Protein AF-A0A3S4MLN3-F1 (afdb_monomer_lite)

Organism: NCBI:txid2501515

pLDDT: mean 76.84, std 15.91, range [38.03, 91.56]

Sequence (108 aa):
MTDLREMSWPDRLRYAVAQGWGVSELAGQLGRSVSVVSLAQGRHGIRLPDKRRSTDEGIVQKGQTGNPLSCLSDAERADYDVLKTRGKMTRAEALTAIGRSDLLEGDR

Foldseek 3Di:
DDQLQPDDLVVLLVVCQVVLHALVRSCVSNVHDSVVNVVSCVVVVRHRPHPPPPCPPDPPPPDDDLPLCVPDDPVLVVQLCCCVPVVVDDNCVSCVVSVNNVSVPPDD

Radius of gyration: 24.31 Å; chains: 1; bounding box: 42×28×65 Å

Secondary structure (DSSP, 8-state):
---TTTS-HHHHHHHHHHTT--HHHHHHHHT--HHHHHHHHHHHT-PPP--S----S-------SS-GGGGS-HHHHHHHHHHHHTS---HHHHHHHTT-GGGGTT--

Structure (mmCIF, N/CA/C/O backbone):
data_AF-A0A3S4MLN3-F1
#
_entry.id   AF-A0A3S4MLN3-F1
#
loop_
_atom_site.group_PDB
_atom_site.id
_atom_site.type_symbol
_atom_site.label_atom_id
_atom_site.label_alt_id
_atom_site.label_comp_id
_atom_site.label_asym_id
_atom_site.label_entity_id
_atom_site.label_seq_id
_atom_site.pdbx_PDB_ins_code
_atom_site.Cartn_x
_atom_site.Cartn_y
_atom_site.Cartn_z
_atom_site.occupancy
_atom_site.B_iso_or_equiv
_atom_site.auth_seq_id
_atom_site.auth_comp_id
_atom_site.auth_asym_id
_atom_site.auth_atom_id
_atom_site.pdbx_PDB_model_num
ATOM 1 N N . MET A 1 1 ? 25.683 5.547 -21.584 1.00 56.50 1 MET A N 1
ATOM 2 C CA . MET A 1 1 ? 24.684 5.823 -20.531 1.00 56.50 1 MET A CA 1
ATOM 3 C C . MET A 1 1 ? 23.332 5.786 -21.219 1.00 56.50 1 MET A C 1
ATOM 5 O O . MET A 1 1 ? 23.118 6.586 -22.118 1.00 56.50 1 MET A O 1
ATOM 9 N N . THR A 1 2 ? 22.509 4.777 -20.951 1.00 71.56 2 THR A N 1
ATOM 10 C CA . THR A 1 2 ? 21.249 4.573 -21.678 1.00 71.56 2 THR A CA 1
ATOM 11 C C . THR A 1 2 ? 20.219 5.590 -21.204 1.00 71.56 2 THR A C 1
ATOM 13 O O . THR A 1 2 ? 19.822 5.546 -20.040 1.00 71.56 2 THR A O 1
ATOM 16 N N . ASP A 1 3 ? 19.803 6.511 -22.074 1.00 83.44 3 ASP A N 1
ATOM 17 C CA . ASP A 1 3 ? 18.765 7.477 -21.723 1.00 83.44 3 ASP A CA 1
ATOM 18 C C . ASP A 1 3 ? 17.385 6.806 -21.776 1.00 83.44 3 ASP A C 1
ATOM 20 O O . ASP A 1 3 ? 16.861 6.449 -22.831 1.00 83.44 3 ASP A O 1
ATOM 24 N N . LEU A 1 4 ? 16.795 6.590 -20.601 1.00 79.62 4 LEU A N 1
ATOM 25 C CA . LEU A 1 4 ? 15.498 5.926 -20.465 1.00 79.62 4 LEU A CA 1
ATOM 26 C C . LEU A 1 4 ? 14.338 6.783 -20.984 1.00 79.62 4 LEU A C 1
ATOM 28 O O . LEU A 1 4 ? 13.240 6.262 -21.170 1.00 79.62 4 LEU A O 1
ATOM 32 N N . ARG A 1 5 ? 14.535 8.090 -21.186 1.00 80.69 5 ARG A N 1
ATOM 33 C CA . ARG A 1 5 ? 13.485 9.020 -21.623 1.00 80.69 5 ARG A CA 1
ATOM 34 C C . ARG A 1 5 ? 13.289 8.980 -23.134 1.00 80.69 5 ARG A C 1
ATOM 36 O O . ARG A 1 5 ? 12.171 9.235 -23.576 1.00 80.69 5 ARG A O 1
ATOM 43 N N . GLU A 1 6 ? 14.311 8.577 -23.877 1.00 85.44 6 GLU A N 1
ATOM 44 C CA . GLU A 1 6 ? 14.254 8.316 -25.322 1.00 85.44 6 GLU A CA 1
ATOM 45 C C . GLU A 1 6 ? 13.585 6.964 -25.648 1.00 85.44 6 GLU A C 1
ATOM 47 O O . GLU A 1 6 ? 13.055 6.758 -26.737 1.00 85.44 6 GLU A O 1
ATOM 52 N N . MET A 1 7 ? 13.557 6.029 -24.692 1.00 87.12 7 MET A N 1
ATOM 53 C CA . MET A 1 7 ? 12.977 4.696 -24.889 1.00 87.12 7 MET A CA 1
ATOM 54 C C . MET A 1 7 ? 11.450 4.702 -24.882 1.00 87.12 7 MET A C 1
ATOM 56 O O . MET A 1 7 ? 10.818 5.502 -24.189 1.00 87.12 7 MET A O 1
ATOM 60 N N . SER A 1 8 ? 10.838 3.736 -25.565 1.00 90.50 8 SER A N 1
ATOM 61 C CA . SER A 1 8 ? 9.403 3.487 -25.444 1.00 90.50 8 SER A CA 1
ATOM 62 C C . SER A 1 8 ? 9.048 2.963 -24.039 1.00 90.50 8 SER A C 1
ATOM 64 O O . SER A 1 8 ? 9.875 2.360 -23.353 1.00 90.50 8 SER A O 1
ATOM 66 N N . TRP A 1 9 ? 7.808 3.170 -23.585 1.00 88.88 9 TRP A N 1
ATOM 67 C CA . TRP A 1 9 ? 7.335 2.626 -22.303 1.00 88.88 9 TRP A CA 1
ATOM 68 C C . TRP A 1 9 ? 7.569 1.117 -22.120 1.00 88.88 9 TRP A C 1
ATOM 70 O O . TRP A 1 9 ? 8.083 0.743 -21.064 1.00 88.88 9 TRP A O 1
ATOM 80 N N . PRO A 1 10 ? 7.245 0.237 -23.087 1.00 90.62 10 PRO A N 1
ATOM 81 C CA . PRO A 1 10 ? 7.517 -1.188 -22.927 1.00 90.62 10 PRO A CA 1
ATOM 82 C C . PRO A 1 10 ? 9.015 -1.504 -22.805 1.00 90.62 10 PRO A C 1
ATOM 84 O O . PRO A 1 10 ? 9.372 -2.379 -22.016 1.00 90.62 10 PRO A O 1
ATOM 87 N N . ASP A 1 11 ? 9.898 -0.772 -23.491 1.00 90.62 11 ASP A N 1
ATOM 88 C CA . ASP A 1 11 ? 11.351 -0.962 -23.359 1.00 90.62 11 ASP A CA 1
ATOM 89 C C . ASP A 1 11 ? 11.869 -0.506 -21.994 1.00 90.62 11 ASP A C 1
ATOM 91 O O . ASP A 1 11 ? 12.655 -1.218 -21.375 1.00 90.62 11 ASP A O 1
ATOM 95 N N . ARG A 1 12 ? 11.355 0.609 -21.455 1.00 91.56 12 ARG A N 1
ATOM 96 C CA . ARG A 1 12 ? 11.672 1.061 -20.085 1.00 91.56 12 ARG A CA 1
ATOM 97 C C . ARG A 1 12 ? 11.293 0.015 -19.044 1.00 91.56 12 ARG A C 1
ATOM 99 O O . ARG A 1 12 ? 12.063 -0.238 -18.122 1.00 91.56 12 ARG A O 1
ATOM 106 N N . LEU A 1 13 ? 10.111 -0.590 -19.186 1.00 90.50 13 LEU A N 1
ATOM 107 C CA . LEU A 1 13 ? 9.625 -1.615 -18.262 1.00 90.50 13 LEU A CA 1
ATOM 108 C C . LEU A 1 13 ? 10.475 -2.888 -18.353 1.00 90.50 13 LEU A C 1
ATOM 110 O O . LEU A 1 13 ? 10.870 -3.418 -17.320 1.00 90.50 13 LEU A O 1
ATOM 114 N N . ARG A 1 14 ? 10.816 -3.350 -19.564 1.00 89.88 14 ARG A N 1
ATOM 115 C CA . ARG A 1 14 ? 11.705 -4.512 -19.756 1.00 89.88 14 ARG A CA 1
ATOM 116 C C . ARG A 1 14 ? 13.114 -4.256 -19.242 1.00 89.88 14 ARG A C 1
ATOM 118 O O . ARG A 1 14 ? 13.678 -5.120 -18.580 1.00 89.88 14 ARG A O 1
ATOM 125 N N . TYR A 1 15 ? 13.658 -3.072 -19.506 1.00 89.44 15 TYR A N 1
ATOM 126 C CA . TYR A 1 15 ? 14.959 -2.661 -18.996 1.00 89.44 15 TYR A CA 1
ATOM 127 C C . TYR A 1 15 ? 14.963 -2.666 -17.467 1.00 89.44 15 TYR A C 1
ATOM 129 O O . TYR A 1 15 ? 15.829 -3.274 -16.849 1.00 89.44 15 TYR A O 1
ATOM 137 N N . ALA A 1 16 ? 13.947 -2.068 -16.849 1.00 88.56 16 ALA A N 1
ATOM 138 C CA . ALA A 1 16 ? 13.808 -2.057 -15.402 1.00 88.56 16 ALA A CA 1
ATOM 139 C C . ALA A 1 16 ? 13.618 -3.467 -14.815 1.00 88.56 16 ALA A C 1
ATOM 141 O O . ALA A 1 16 ? 14.200 -3.760 -13.778 1.00 88.56 16 ALA A O 1
ATOM 142 N N . VAL A 1 17 ? 12.905 -4.377 -15.488 1.00 88.25 17 VAL A N 1
ATOM 143 C CA . VAL A 1 17 ? 12.845 -5.796 -15.089 1.00 88.25 17 VAL A CA 1
ATOM 144 C C . VAL A 1 17 ? 14.227 -6.455 -15.168 1.00 88.25 17 VAL A C 1
ATOM 146 O O . VAL A 1 17 ? 14.628 -7.113 -14.213 1.00 88.25 17 VAL A O 1
ATOM 149 N N . ALA A 1 18 ? 14.983 -6.237 -16.248 1.00 87.50 18 ALA A N 1
ATOM 150 C CA . ALA A 1 18 ? 16.330 -6.789 -16.419 1.00 87.50 18 ALA A CA 1
ATOM 151 C C . ALA A 1 18 ? 17.331 -6.264 -15.374 1.00 87.50 18 ALA A C 1
ATOM 153 O O . ALA A 1 18 ? 18.226 -6.989 -14.955 1.00 87.50 18 ALA A O 1
ATOM 154 N N . GLN A 1 19 ? 17.158 -5.020 -14.923 1.00 86.06 19 GLN A N 1
ATOM 155 C CA . GLN A 1 19 ? 17.940 -4.422 -13.837 1.00 86.06 19 GLN A CA 1
ATOM 156 C C . GLN A 1 19 ? 17.407 -4.776 -12.436 1.00 86.06 19 GLN A C 1
ATOM 158 O O . GLN A 1 19 ? 17.976 -4.361 -11.425 1.00 86.06 19 GLN A O 1
ATOM 163 N N . GLY A 1 20 ? 16.288 -5.503 -12.349 1.00 86.12 20 GLY A N 1
ATOM 164 C CA . GLY A 1 20 ? 15.624 -5.812 -11.088 1.00 86.12 20 GLY A CA 1
ATOM 165 C C . GLY A 1 20 ? 15.145 -4.561 -10.347 1.00 86.12 20 GLY A C 1
ATOM 166 O O . GLY A 1 20 ? 15.220 -4.506 -9.123 1.00 86.12 20 GLY A O 1
ATOM 167 N N . TRP A 1 21 ? 14.713 -3.522 -11.053 1.00 88.44 21 TRP A N 1
ATOM 168 C CA . TRP A 1 21 ? 14.194 -2.282 -10.479 1.00 88.44 21 TRP A CA 1
ATOM 169 C C . TRP A 1 21 ? 12.709 -2.390 -10.141 1.00 88.44 21 TRP A C 1
ATOM 171 O O . TRP A 1 21 ? 11.924 -2.969 -10.889 1.00 88.44 21 TRP A O 1
ATOM 181 N N . GLY A 1 22 ? 12.321 -1.790 -9.014 1.00 88.25 22 GLY A N 1
ATOM 182 C CA . GLY A 1 22 ? 10.918 -1.659 -8.629 1.00 88.25 22 GLY A CA 1
ATOM 183 C C . GLY A 1 22 ? 10.252 -0.423 -9.232 1.00 88.25 22 GLY A C 1
ATOM 184 O O . GLY A 1 22 ? 10.908 0.446 -9.808 1.00 88.25 22 GLY A O 1
ATOM 185 N N . VAL A 1 23 ? 8.934 -0.316 -9.051 1.00 88.06 23 VAL A N 1
ATOM 186 C CA . VAL A 1 23 ? 8.118 0.786 -9.596 1.00 88.06 23 VAL A CA 1
ATOM 187 C C . VAL A 1 23 ? 8.613 2.156 -9.117 1.00 88.06 23 VAL A C 1
ATOM 189 O O . VAL A 1 23 ? 8.747 3.074 -9.924 1.00 88.06 23 VAL A O 1
ATOM 192 N N . SER A 1 24 ? 8.942 2.288 -7.828 1.00 86.44 24 SER A N 1
ATOM 193 C CA . SER A 1 24 ? 9.474 3.529 -7.246 1.00 86.44 24 SER A CA 1
ATOM 194 C C . SER A 1 24 ? 10.841 3.917 -7.812 1.00 86.44 24 SER A C 1
ATOM 196 O O . SER A 1 24 ? 11.099 5.096 -8.037 1.00 86.44 24 SER A O 1
ATOM 198 N N . GLU A 1 25 ? 11.689 2.928 -8.091 1.00 87.44 25 GLU A N 1
ATOM 199 C CA . GLU A 1 25 ? 13.041 3.146 -8.608 1.00 87.44 25 GLU A CA 1
ATOM 200 C C . GLU A 1 25 ? 12.995 3.654 -10.052 1.00 87.44 25 GLU A C 1
ATOM 202 O O . GLU A 1 25 ? 13.605 4.667 -10.392 1.00 87.44 25 GLU A O 1
ATOM 207 N N . LEU A 1 26 ? 12.181 3.006 -10.896 1.00 89.12 26 LEU A N 1
ATOM 208 C CA . LEU A 1 26 ? 11.954 3.451 -12.269 1.00 89.12 26 LEU A CA 1
ATOM 209 C C . LEU A 1 26 ? 11.293 4.838 -12.310 1.00 89.12 26 LEU A C 1
ATOM 211 O O . LEU A 1 26 ? 11.648 5.670 -13.144 1.00 89.12 26 LEU A O 1
ATOM 215 N N . ALA A 1 27 ? 10.355 5.110 -11.402 1.00 89.88 27 ALA A N 1
ATOM 216 C CA . ALA A 1 27 ? 9.728 6.421 -11.270 1.00 89.88 27 ALA A CA 1
ATOM 217 C C . ALA A 1 27 ? 10.759 7.514 -10.927 1.00 89.88 27 ALA A C 1
ATOM 219 O O . ALA A 1 27 ? 10.769 8.563 -11.576 1.00 89.88 27 ALA A O 1
ATOM 220 N N . GLY A 1 28 ? 11.671 7.236 -9.986 1.00 89.00 28 GLY A N 1
ATOM 221 C CA . GLY A 1 28 ? 12.781 8.120 -9.621 1.00 89.00 28 GLY A CA 1
ATOM 222 C C . GLY A 1 28 ? 13.733 8.389 -10.787 1.00 89.00 28 GLY A C 1
ATOM 223 O O . GLY A 1 28 ? 14.016 9.547 -11.088 1.00 89.00 28 GLY A O 1
ATOM 224 N N . GLN A 1 29 ? 14.137 7.345 -11.517 1.00 88.12 29 GLN A N 1
ATOM 225 C CA . GLN A 1 29 ? 15.003 7.469 -12.700 1.00 88.12 29 GLN A CA 1
ATOM 226 C C . GLN A 1 29 ? 14.359 8.295 -13.825 1.00 88.12 29 GLN A C 1
ATOM 228 O O . GLN A 1 29 ? 15.021 9.070 -14.516 1.00 88.12 29 GLN A O 1
ATOM 233 N N . LEU A 1 30 ? 13.042 8.173 -14.002 1.00 87.94 30 LEU A N 1
ATOM 234 C CA . LEU A 1 30 ? 12.301 8.930 -15.011 1.00 87.94 30 LEU A CA 1
ATOM 235 C C . LEU A 1 30 ? 11.896 10.337 -14.546 1.00 87.94 30 LEU A C 1
ATOM 237 O O . LEU A 1 30 ? 11.459 11.133 -15.379 1.00 87.94 30 LEU A O 1
ATOM 241 N N . GLY A 1 31 ? 12.010 10.655 -13.251 1.00 88.56 31 GLY A N 1
ATOM 242 C CA . GLY A 1 31 ? 11.464 11.883 -12.665 1.00 88.56 31 GLY A CA 1
ATOM 243 C C . GLY A 1 31 ? 9.939 11.972 -12.801 1.00 88.56 31 GLY A C 1
ATOM 244 O O . GLY A 1 31 ? 9.390 13.045 -13.049 1.00 88.56 31 GLY A O 1
ATOM 245 N N . ARG A 1 32 ? 9.239 10.833 -12.732 1.00 89.50 32 ARG A N 1
ATOM 246 C CA . ARG A 1 32 ? 7.778 10.727 -12.894 1.00 89.50 32 ARG A CA 1
ATOM 247 C C . ARG A 1 32 ? 7.140 10.123 -11.644 1.00 89.50 32 ARG A C 1
ATOM 249 O O . ARG A 1 32 ? 7.814 9.538 -10.809 1.00 89.50 32 ARG A O 1
ATOM 256 N N . SER A 1 33 ? 5.820 10.252 -11.525 1.00 90.44 33 SER A N 1
ATOM 257 C CA . SER A 1 33 ? 5.062 9.614 -10.442 1.00 90.44 33 SER A CA 1
ATOM 258 C C . SER A 1 33 ? 4.970 8.096 -10.628 1.00 90.44 33 SER A C 1
ATOM 260 O O . SER A 1 33 ? 4.810 7.606 -11.749 1.00 90.44 33 SER A O 1
ATOM 262 N N . VAL A 1 34 ? 4.971 7.365 -9.509 1.00 87.88 34 VAL A N 1
ATOM 263 C CA . VAL A 1 34 ? 4.704 5.918 -9.430 1.00 87.88 34 VAL A CA 1
ATOM 264 C C . VAL A 1 34 ? 3.400 5.551 -10.145 1.00 87.88 34 VAL A C 1
ATOM 266 O O . VAL A 1 34 ? 3.356 4.551 -10.853 1.00 87.88 34 VAL A O 1
ATOM 269 N N . SER A 1 35 ? 2.360 6.387 -10.054 1.00 89.06 35 SER A N 1
ATOM 270 C CA . SER A 1 35 ? 1.069 6.140 -10.714 1.00 89.06 35 SER A CA 1
ATOM 271 C C . SER A 1 35 ? 1.184 6.068 -12.237 1.00 89.06 35 SER A C 1
ATOM 273 O O . SER A 1 35 ? 0.481 5.286 -12.871 1.00 89.06 35 SER A O 1
ATOM 275 N N . VAL A 1 36 ? 2.089 6.854 -12.831 1.00 91.00 36 VAL A N 1
ATOM 276 C CA . VAL A 1 36 ? 2.336 6.842 -14.282 1.00 91.00 36 VAL A CA 1
ATOM 277 C C . VAL A 1 36 ? 2.988 5.526 -14.694 1.00 91.00 36 VAL A C 1
ATOM 279 O O . VAL A 1 36 ? 2.605 4.940 -15.706 1.00 91.00 36 VAL A O 1
ATOM 282 N N . VAL A 1 37 ? 3.932 5.033 -13.889 1.00 89.19 37 VAL A N 1
ATOM 283 C CA . VAL A 1 37 ? 4.573 3.735 -14.119 1.00 89.19 37 VAL A CA 1
ATOM 284 C C . VAL A 1 37 ? 3.550 2.608 -13.958 1.00 89.19 37 VAL A C 1
ATOM 286 O O . VAL A 1 37 ? 3.418 1.797 -14.868 1.00 89.19 37 VAL A O 1
ATOM 289 N N . SER A 1 38 ? 2.747 2.604 -12.889 1.00 86.88 38 SER A N 1
ATOM 290 C CA . SER A 1 38 ? 1.684 1.609 -12.675 1.00 86.88 38 SER A CA 1
ATOM 291 C C . SER A 1 38 ? 0.658 1.579 -13.811 1.00 86.88 38 SER A C 1
ATOM 293 O O . SER A 1 38 ? 0.235 0.505 -14.240 1.00 86.88 38 SER A O 1
ATOM 295 N N . LEU A 1 39 ? 0.281 2.744 -14.346 1.00 90.31 39 LEU A N 1
ATOM 296 C CA . LEU A 1 39 ? -0.606 2.830 -15.504 1.00 90.31 39 LEU A CA 1
ATOM 297 C C . LEU A 1 39 ? 0.046 2.222 -16.755 1.00 90.31 39 LEU A C 1
ATOM 299 O O . LEU A 1 39 ? -0.606 1.472 -17.481 1.00 90.31 39 LEU A O 1
ATOM 303 N N . ALA A 1 40 ? 1.331 2.499 -16.994 1.00 89.00 40 ALA A N 1
ATOM 304 C CA . ALA A 1 40 ? 2.079 1.907 -18.101 1.00 89.00 40 ALA A CA 1
ATOM 305 C C . ALA A 1 40 ? 2.208 0.379 -17.957 1.00 89.00 40 ALA A C 1
ATOM 307 O O . ALA A 1 40 ? 2.044 -0.339 -18.942 1.00 89.00 40 ALA A O 1
ATOM 308 N N . GLN A 1 41 ? 2.415 -0.131 -16.739 1.00 88.88 41 GLN A N 1
ATOM 309 C CA . GLN A 1 41 ? 2.403 -1.570 -16.457 1.00 88.88 41 GLN A CA 1
ATOM 310 C C . GLN A 1 41 ? 1.056 -2.205 -16.804 1.00 88.88 41 GLN A C 1
ATOM 312 O O . GLN A 1 41 ? 1.027 -3.231 -17.476 1.00 88.88 41 GLN A O 1
ATOM 317 N N . GLY A 1 42 ? -0.055 -1.587 -16.385 1.00 88.12 42 GLY A N 1
ATOM 318 C CA . GLY A 1 42 ? -1.402 -2.069 -16.699 1.00 88.12 42 GLY A CA 1
ATOM 319 C C . GLY A 1 42 ? -1.704 -2.034 -18.198 1.00 88.12 42 GLY A C 1
ATOM 320 O O . GLY A 1 42 ? -2.266 -2.981 -18.738 1.00 88.12 42 GLY A O 1
ATOM 321 N N . ARG A 1 43 ? -1.267 -0.977 -18.890 1.00 89.88 43 ARG A N 1
ATOM 322 C CA . ARG A 1 43 ? -1.487 -0.795 -20.331 1.00 89.88 43 ARG A CA 1
ATOM 323 C C . ARG A 1 43 ? -0.679 -1.760 -21.199 1.00 89.88 43 ARG A C 1
ATOM 325 O O . ARG A 1 43 ? -1.153 -2.152 -22.259 1.00 89.88 43 ARG A O 1
ATOM 332 N N . HIS A 1 44 ? 0.533 -2.114 -20.775 1.00 88.19 44 HIS A N 1
ATOM 333 C CA . HIS A 1 44 ? 1.445 -2.967 -21.546 1.00 88.19 44 HIS A CA 1
ATOM 334 C C . HIS A 1 44 ? 1.567 -4.398 -21.006 1.00 88.19 44 HIS A C 1
ATOM 336 O O . HIS A 1 44 ? 2.248 -5.216 -21.616 1.00 88.19 44 HIS A O 1
ATOM 342 N N . GLY A 1 45 ? 0.937 -4.708 -19.870 1.00 86.44 45 GLY A N 1
ATOM 343 C CA . GLY A 1 45 ? 0.968 -6.033 -19.246 1.00 86.44 45 GLY A CA 1
ATOM 344 C C . GLY A 1 45 ? 2.320 -6.428 -18.638 1.00 86.44 45 GLY A C 1
ATOM 345 O O . GLY A 1 45 ? 2.516 -7.594 -18.309 1.00 86.44 45 GLY A O 1
ATOM 346 N N . ILE A 1 46 ? 3.263 -5.493 -18.481 1.00 85.25 46 ILE A N 1
ATOM 347 C CA . ILE A 1 46 ? 4.608 -5.783 -17.964 1.00 85.25 46 ILE A CA 1
ATOM 348 C C . ILE A 1 46 ? 4.650 -5.444 -16.475 1.00 85.25 46 ILE A C 1
ATOM 350 O O . ILE A 1 46 ? 4.565 -4.277 -16.085 1.00 85.25 46 ILE A O 1
ATOM 354 N N . ARG A 1 47 ? 4.792 -6.464 -15.623 1.00 84.62 47 ARG A N 1
ATOM 355 C CA . ARG A 1 47 ? 4.954 -6.269 -14.179 1.00 84.62 47 ARG A CA 1
ATOM 356 C C . ARG A 1 47 ? 6.424 -6.114 -13.799 1.00 84.62 47 ARG A C 1
ATOM 358 O O . ARG A 1 47 ? 7.246 -6.967 -14.105 1.00 84.62 47 ARG A O 1
ATOM 365 N N . LEU A 1 48 ? 6.721 -5.021 -13.105 1.00 84.19 48 LEU A N 1
ATOM 366 C CA . LEU A 1 48 ? 7.978 -4.797 -12.410 1.00 84.19 48 LEU A CA 1
ATOM 367 C C . LEU A 1 48 ? 7.963 -5.567 -11.085 1.00 84.19 48 LEU A C 1
ATOM 369 O O . LEU A 1 48 ? 6.888 -5.690 -10.485 1.00 84.19 48 LEU A O 1
ATOM 37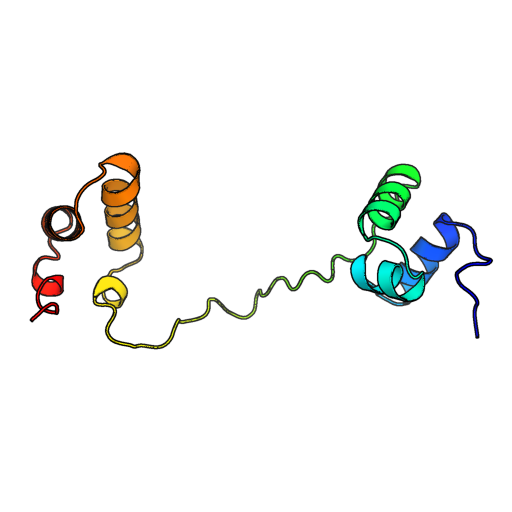3 N N . PRO A 1 49 ? 9.122 -6.051 -10.614 1.00 77.62 49 PRO A N 1
ATOM 374 C CA . PRO A 1 49 ? 9.232 -6.654 -9.295 1.00 77.62 49 PRO A CA 1
ATOM 375 C C . PRO A 1 49 ? 8.830 -5.632 -8.227 1.00 77.62 49 PRO A C 1
ATOM 377 O O . PRO A 1 49 ? 9.339 -4.508 -8.186 1.00 77.62 49 PRO A O 1
ATOM 380 N N . ASP A 1 50 ? 7.892 -6.009 -7.363 1.00 69.38 50 ASP A N 1
ATOM 381 C CA . ASP A 1 50 ? 7.463 -5.154 -6.265 1.00 69.38 50 ASP A CA 1
ATOM 382 C C . ASP A 1 50 ? 8.545 -5.177 -5.181 1.00 69.38 50 ASP A C 1
ATOM 384 O O . ASP A 1 50 ? 8.572 -6.041 -4.315 1.00 69.38 50 ASP A O 1
ATOM 388 N N . LYS A 1 51 ? 9.476 -4.219 -5.247 1.00 63.41 51 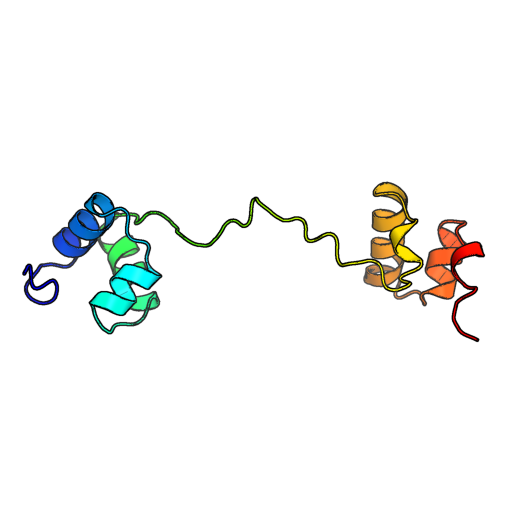LYS A N 1
ATOM 389 C CA . LYS A 1 51 ? 10.408 -3.918 -4.150 1.00 63.41 51 LYS A CA 1
ATOM 390 C C . LYS A 1 51 ? 9.751 -3.075 -3.064 1.00 63.41 51 LYS A C 1
ATOM 392 O O . LYS A 1 51 ? 10.440 -2.323 -2.369 1.00 63.41 51 LYS A O 1
ATOM 397 N N . ARG A 1 52 ? 8.430 -3.172 -2.866 1.00 52.97 52 ARG A N 1
ATOM 398 C CA . ARG A 1 52 ? 7.968 -2.898 -1.510 1.00 52.97 52 ARG A CA 1
ATOM 399 C C . ARG A 1 52 ? 8.758 -3.872 -0.662 1.00 52.97 52 ARG A C 1
ATOM 401 O O . ARG A 1 52 ? 8.786 -5.063 -0.953 1.00 52.97 52 ARG A O 1
ATOM 408 N N . ARG A 1 53 ? 9.463 -3.350 0.336 1.00 45.28 53 ARG A N 1
ATOM 409 C CA . ARG A 1 53 ? 9.775 -4.141 1.512 1.00 45.28 53 ARG A CA 1
ATOM 410 C C . ARG A 1 53 ? 8.456 -4.804 1.924 1.00 45.28 53 ARG A C 1
ATOM 412 O O . ARG A 1 53 ? 7.677 -4.213 2.662 1.00 45.28 53 ARG A O 1
ATOM 419 N N . SER A 1 54 ? 8.204 -6.023 1.453 1.00 38.03 54 SER A N 1
ATOM 420 C CA . SER A 1 54 ? 7.836 -7.061 2.389 1.00 38.03 54 SER A CA 1
ATOM 421 C C . SER A 1 54 ? 8.992 -7.065 3.364 1.00 38.03 54 SER A C 1
ATOM 423 O O . SER A 1 54 ? 10.045 -7.650 3.129 1.00 38.03 54 SER A O 1
ATOM 425 N N . THR A 1 55 ? 8.817 -6.299 4.430 1.00 42.50 55 THR A N 1
ATOM 426 C CA . THR A 1 55 ? 9.410 -6.629 5.706 1.00 42.50 55 THR A CA 1
ATOM 427 C C . THR A 1 55 ? 8.762 -7.955 6.111 1.00 42.50 55 THR A C 1
ATOM 429 O O . THR A 1 55 ? 7.886 -7.995 6.961 1.00 42.50 55 THR A O 1
ATOM 432 N N . ASP A 1 56 ? 9.152 -9.028 5.423 1.00 41.56 56 ASP A N 1
ATOM 433 C CA . ASP A 1 56 ? 9.081 -10.401 5.919 1.00 41.56 56 ASP A CA 1
ATOM 434 C C . ASP A 1 56 ? 10.277 -10.666 6.860 1.00 41.56 56 ASP A C 1
ATOM 436 O O . ASP A 1 56 ? 10.569 -11.785 7.240 1.00 41.56 56 ASP A O 1
ATOM 440 N N . GLU A 1 57 ? 10.969 -9.599 7.275 1.00 42.03 57 GLU A N 1
ATOM 441 C CA . GLU A 1 57 ? 11.924 -9.582 8.375 1.00 42.03 57 GLU A CA 1
ATOM 442 C C . GLU A 1 57 ? 11.550 -8.469 9.349 1.00 42.03 57 GLU A C 1
ATOM 444 O O . GLU A 1 57 ? 12.047 -7.344 9.285 1.00 42.03 57 GLU A O 1
ATOM 449 N N . GLY A 1 58 ? 10.613 -8.784 10.239 1.00 40.44 58 GLY A N 1
ATOM 450 C CA . GLY A 1 58 ? 10.297 -7.944 11.382 1.00 40.44 58 GLY A CA 1
ATOM 451 C C . GLY A 1 58 ? 8.806 -7.807 11.623 1.00 40.44 58 GLY A C 1
ATOM 452 O O . GLY A 1 58 ? 8.242 -6.725 11.463 1.00 40.44 58 GLY A O 1
ATOM 453 N N . ILE A 1 59 ? 8.203 -8.852 12.194 1.00 51.41 59 ILE A N 1
ATOM 454 C CA . ILE A 1 59 ? 7.373 -8.608 13.376 1.00 51.41 59 ILE A CA 1
ATOM 455 C C . ILE A 1 59 ? 8.289 -7.808 14.300 1.00 51.41 59 ILE A C 1
ATOM 457 O O . ILE A 1 59 ? 9.180 -8.361 14.941 1.00 51.41 59 ILE A O 1
ATOM 461 N N . VAL A 1 60 ? 8.168 -6.482 14.266 1.00 44.59 60 VAL A N 1
ATOM 462 C CA . VAL A 1 60 ? 8.812 -5.628 15.247 1.00 44.59 60 VAL A CA 1
ATOM 463 C C . VAL A 1 60 ? 8.195 -6.075 16.561 1.00 44.59 60 VAL A C 1
ATOM 465 O O . VAL A 1 60 ? 7.072 -5.692 16.894 1.00 44.59 60 VAL A O 1
ATOM 468 N N . GLN A 1 61 ? 8.924 -6.924 17.289 1.00 51.41 61 GLN A N 1
ATOM 469 C CA . GLN A 1 61 ? 8.887 -6.935 18.736 1.00 51.41 61 GLN A CA 1
ATOM 470 C C . GLN A 1 61 ? 9.111 -5.478 19.124 1.00 51.41 61 GLN A C 1
ATOM 472 O O . GLN A 1 61 ? 10.239 -4.989 19.169 1.00 51.41 61 GLN A O 1
ATOM 477 N N . LYS A 1 62 ? 8.013 -4.730 19.275 1.00 46.00 62 LYS A N 1
ATOM 478 C CA . LYS A 1 62 ? 8.072 -3.414 19.879 1.00 46.00 62 LYS A CA 1
ATOM 479 C C . LYS A 1 62 ? 8.661 -3.673 21.245 1.00 46.00 62 LYS A C 1
ATOM 481 O O . LYS A 1 62 ? 8.051 -4.382 22.045 1.00 46.00 62 LYS A O 1
ATOM 486 N N . GLY A 1 63 ? 9.862 -3.139 21.434 1.00 40.62 63 GLY A 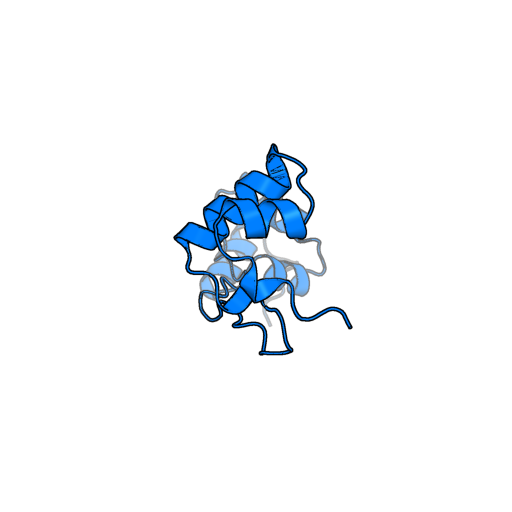N 1
ATOM 487 C CA . GLY A 1 63 ? 10.555 -3.131 22.699 1.00 40.62 63 GLY A CA 1
ATOM 488 C C . GLY A 1 63 ? 9.558 -2.893 23.819 1.00 40.62 63 GLY A C 1
ATOM 489 O O . GLY A 1 63 ? 8.833 -1.900 23.843 1.00 40.62 63 GLY A O 1
ATOM 490 N N . GLN A 1 64 ? 9.480 -3.900 24.677 1.00 47.09 64 GLN A N 1
ATOM 491 C CA . GLN A 1 64 ? 9.487 -3.770 26.120 1.00 47.09 64 GLN A CA 1
ATOM 492 C C . GLN A 1 64 ? 9.674 -2.315 26.575 1.00 47.09 64 GLN A C 1
ATOM 494 O O . GLN A 1 64 ? 10.775 -1.811 26.770 1.00 47.09 64 GLN A O 1
ATOM 499 N N . THR A 1 65 ? 8.557 -1.627 26.744 1.00 43.31 65 THR A N 1
ATOM 500 C CA . THR A 1 65 ? 8.424 -0.529 27.694 1.00 43.31 65 THR A CA 1
ATOM 501 C C . THR A 1 65 ? 7.036 -0.699 28.289 1.00 43.31 65 THR A C 1
ATOM 503 O O . THR A 1 65 ? 6.058 -0.180 27.764 1.00 43.31 65 THR A O 1
ATOM 506 N N . GLY A 1 66 ? 6.951 -1.581 29.290 1.00 47.41 66 GLY A N 1
ATOM 507 C CA . GLY A 1 66 ? 5.818 -1.695 30.210 1.00 47.41 66 GLY A CA 1
ATOM 508 C C . GLY A 1 66 ? 4.422 -1.763 29.591 1.00 47.41 66 GLY A C 1
ATOM 509 O O . GLY A 1 66 ? 3.511 -1.168 30.149 1.00 47.41 66 GLY A O 1
ATOM 510 N N . ASN A 1 67 ? 4.219 -2.434 28.450 1.00 57.47 67 ASN A N 1
ATOM 511 C CA . ASN A 1 67 ? 2.860 -2.664 27.963 1.00 57.47 67 ASN A CA 1
ATOM 512 C C . ASN A 1 67 ? 2.341 -3.969 28.582 1.00 57.47 67 ASN A C 1
ATOM 514 O O . ASN A 1 67 ? 2.730 -5.032 28.109 1.00 57.47 67 ASN A O 1
ATOM 518 N N . PRO A 1 68 ? 1.464 -3.942 29.595 1.00 59.78 68 PRO A N 1
ATOM 519 C CA . PRO A 1 68 ? 0.993 -5.155 30.270 1.00 59.78 68 PRO A CA 1
ATOM 520 C C . PRO A 1 68 ? 0.274 -6.129 29.320 1.00 59.78 68 PRO A C 1
ATOM 522 O O . PRO A 1 68 ? 0.187 -7.321 29.592 1.00 59.78 68 PRO A O 1
ATOM 525 N N . LEU A 1 69 ? -0.159 -5.663 28.145 1.00 65.50 69 LEU A N 1
ATOM 526 C CA . LEU A 1 69 ? -0.741 -6.498 27.092 1.00 65.50 69 LEU A CA 1
ATOM 527 C C . LEU A 1 69 ? 0.279 -7.400 26.368 1.00 65.50 69 LEU A C 1
ATOM 529 O O . LEU A 1 69 ? -0.130 -8.240 25.569 1.00 65.50 69 LEU A O 1
ATOM 533 N N . SER A 1 70 ? 1.591 -7.247 26.595 1.00 66.25 70 SER A N 1
ATOM 534 C CA . SER A 1 70 ? 2.603 -8.164 26.041 1.00 66.25 70 SER A CA 1
ATOM 535 C C . SER A 1 70 ? 2.622 -9.531 26.726 1.00 66.25 70 SER A C 1
ATOM 537 O O . SER A 1 70 ? 3.223 -10.453 26.192 1.00 66.25 70 SER A O 1
ATOM 539 N N . CYS A 1 71 ? 1.965 -9.668 27.881 1.00 68.00 71 CYS A N 1
ATOM 540 C CA . CYS A 1 71 ? 1.812 -10.940 28.590 1.00 68.00 71 CYS A CA 1
ATOM 541 C C . CYS A 1 71 ? 0.594 -11.756 28.116 1.00 68.00 71 CYS A C 1
ATOM 543 O O . CYS A 1 71 ? 0.335 -12.822 28.679 1.00 68.00 71 CYS A O 1
ATOM 545 N N . LEU A 1 72 ? -0.178 -11.242 27.151 1.00 76.50 72 LEU A N 1
ATOM 546 C CA . LEU A 1 72 ? -1.316 -11.943 26.560 1.00 76.50 72 LEU A CA 1
ATOM 547 C C . LEU A 1 72 ? -0.842 -12.878 25.448 1.00 76.50 72 LEU A C 1
ATOM 549 O O . LEU A 1 72 ? -0.082 -12.471 24.568 1.00 76.50 72 LEU A O 1
ATOM 553 N N . SER A 1 73 ? -1.345 -14.105 25.474 1.00 78.06 73 SER A N 1
ATOM 554 C CA . SER A 1 73 ? -1.202 -15.080 24.394 1.00 78.06 73 SER A CA 1
ATOM 555 C C . SER A 1 73 ? -1.980 -14.623 23.157 1.00 78.06 73 SER A C 1
ATOM 557 O O . SER A 1 73 ? -2.912 -13.824 23.265 1.00 78.06 73 SER A O 1
ATOM 559 N N . ASP A 1 74 ? -1.663 -15.163 21.979 1.00 74.75 74 ASP A N 1
ATOM 560 C CA . ASP A 1 74 ? -2.336 -14.789 20.724 1.00 74.75 74 ASP A CA 1
ATOM 561 C C . ASP A 1 74 ? -3.866 -14.946 20.783 1.00 74.75 74 ASP A C 1
ATOM 563 O O . ASP A 1 74 ? -4.594 -14.089 20.282 1.00 74.75 74 ASP A O 1
ATOM 567 N N . ALA A 1 75 ? -4.357 -15.995 21.455 1.00 77.44 75 ALA A N 1
ATOM 568 C CA . ALA A 1 75 ? -5.788 -16.210 21.675 1.00 77.44 75 ALA A CA 1
ATOM 569 C C . ALA A 1 75 ? -6.406 -15.120 22.572 1.00 77.44 75 ALA A C 1
ATOM 571 O O . ALA A 1 75 ? -7.361 -14.459 22.175 1.00 77.44 75 ALA A O 1
ATOM 572 N N . GLU A 1 76 ? -5.798 -14.854 23.733 1.00 80.94 76 GLU A N 1
ATOM 573 C CA . GLU A 1 76 ? -6.254 -13.820 24.676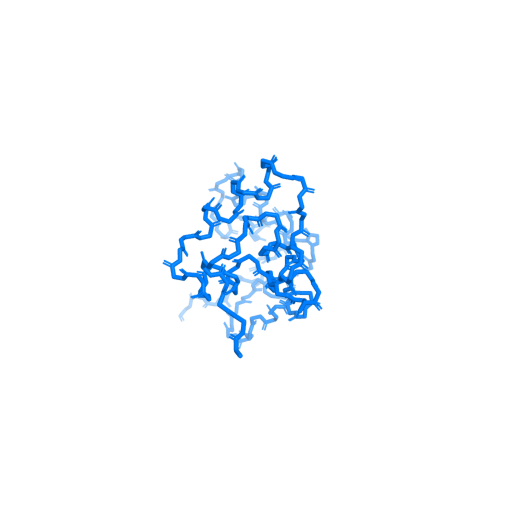 1.00 80.94 76 GLU A CA 1
ATOM 574 C C . GLU A 1 76 ? -6.241 -12.423 24.038 1.00 80.94 76 GLU A C 1
ATOM 576 O O . GLU A 1 76 ? -7.090 -11.577 24.323 1.00 80.94 76 GLU A O 1
ATOM 581 N N . ARG A 1 77 ? -5.280 -12.176 23.145 1.00 83.44 77 ARG A N 1
ATOM 582 C CA . ARG A 1 77 ? -5.176 -10.927 22.399 1.00 83.44 77 ARG A CA 1
ATOM 583 C C . ARG A 1 77 ? -6.280 -10.793 21.357 1.00 83.44 77 ARG A C 1
ATOM 585 O O . ARG A 1 77 ? -6.839 -9.709 21.231 1.00 83.44 77 ARG A O 1
ATOM 592 N N . ALA A 1 78 ? -6.624 -11.873 20.659 1.00 83.81 78 ALA A N 1
ATOM 593 C CA . ALA A 1 78 ? -7.748 -11.883 19.730 1.00 83.81 78 ALA A CA 1
ATOM 594 C C . ALA A 1 78 ? -9.078 -11.607 20.453 1.00 83.81 78 ALA A C 1
ATOM 596 O O . ALA A 1 78 ? -9.848 -10.758 19.999 1.00 83.81 78 ALA A O 1
ATOM 597 N N . ASP A 1 79 ? -9.316 -12.243 21.604 1.00 83.75 79 ASP A N 1
ATOM 598 C CA . ASP A 1 79 ? -10.497 -11.983 22.437 1.00 83.75 79 ASP A CA 1
ATOM 599 C C . ASP A 1 79 ? -10.525 -10.535 22.954 1.00 83.75 79 ASP A C 1
ATOM 601 O O . ASP A 1 79 ? -11.541 -9.844 22.841 1.00 83.75 79 ASP A O 1
ATOM 605 N N . TYR A 1 80 ? -9.388 -10.018 23.432 1.00 85.81 80 TYR A N 1
ATOM 606 C CA . TYR A 1 80 ? -9.249 -8.620 23.846 1.00 85.81 80 TYR A CA 1
ATOM 607 C C . TYR A 1 80 ? -9.570 -7.636 22.709 1.00 85.81 80 TYR A C 1
ATOM 609 O O . TYR A 1 80 ? -10.326 -6.678 22.908 1.00 85.81 80 TYR A O 1
ATOM 617 N N . ASP A 1 81 ? -9.032 -7.867 21.509 1.00 84.69 81 ASP A N 1
ATOM 618 C CA . ASP A 1 81 ? -9.283 -7.031 20.334 1.00 84.69 81 ASP A CA 1
ATOM 619 C C . ASP A 1 81 ? -10.763 -7.059 19.938 1.00 84.69 81 ASP A C 1
ATOM 621 O O . ASP A 1 81 ? -11.341 -6.007 19.657 1.00 84.69 81 ASP A O 1
ATOM 625 N N . VAL A 1 82 ? -11.426 -8.217 19.986 1.00 87.81 82 VAL A N 1
ATOM 626 C CA . VAL A 1 82 ? -12.871 -8.328 19.725 1.00 87.81 82 VAL A CA 1
ATOM 627 C C . VAL A 1 82 ? -13.679 -7.504 20.732 1.00 87.81 82 VAL A C 1
ATOM 629 O O . VAL A 1 82 ? -14.558 -6.733 20.331 1.00 87.81 82 VAL A O 1
ATOM 632 N N . LEU A 1 83 ? -13.359 -7.589 22.024 1.00 86.75 83 LEU A N 1
ATOM 633 C CA . LEU A 1 83 ? -14.057 -6.846 23.080 1.00 86.75 83 LEU A CA 1
ATOM 634 C C . LEU A 1 83 ? -13.832 -5.328 22.975 1.00 86.75 83 LEU A C 1
ATOM 636 O O . LEU A 1 83 ? -14.771 -4.544 23.144 1.00 86.75 83 LEU A O 1
ATOM 640 N N . LYS A 1 84 ? -12.619 -4.892 22.619 1.00 83.94 84 LYS A N 1
ATOM 641 C CA . LYS A 1 84 ? -12.287 -3.473 22.401 1.00 83.94 84 LYS A CA 1
ATOM 642 C C . LYS A 1 84 ? -12.927 -2.900 21.141 1.00 83.94 84 LYS A C 1
ATOM 644 O O . LYS A 1 84 ? -13.430 -1.778 21.174 1.00 83.94 84 LYS A O 1
ATOM 649 N N . THR A 1 85 ? -12.886 -3.637 20.034 1.00 80.62 85 THR A N 1
ATOM 650 C CA . THR A 1 85 ? -13.295 -3.131 18.714 1.00 80.62 85 THR A CA 1
ATOM 651 C C . THR A 1 85 ? -14.794 -3.264 18.476 1.00 80.62 85 THR A C 1
ATOM 653 O O . THR A 1 85 ? -15.417 -2.326 17.979 1.00 80.62 85 THR A O 1
ATOM 656 N N . ARG A 1 86 ? -15.397 -4.397 18.855 1.00 79.06 86 ARG A N 1
ATOM 657 C CA . ARG A 1 86 ? -16.828 -4.671 18.651 1.00 79.06 86 ARG A CA 1
ATOM 658 C C . ARG A 1 86 ? -17.656 -4.358 19.885 1.00 79.06 86 ARG A C 1
ATOM 660 O O . ARG A 1 86 ? -18.713 -3.750 19.764 1.00 79.06 86 ARG A O 1
ATOM 667 N N . GLY A 1 87 ? -17.157 -4.742 21.059 1.00 77.75 87 GLY A N 1
ATOM 668 C CA . GLY A 1 87 ? -17.833 -4.502 22.336 1.00 77.75 87 GLY A CA 1
ATOM 669 C C . GLY A 1 87 ? -17.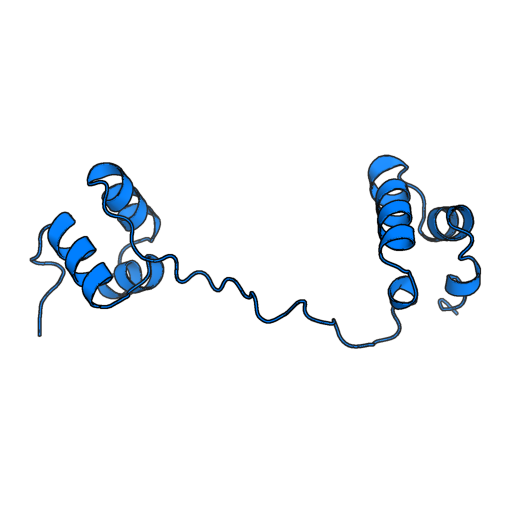721 -3.061 22.835 1.00 77.75 87 GLY A C 1
ATOM 670 O O . GLY A 1 87 ? -18.449 -2.687 23.748 1.00 77.75 87 GLY A O 1
ATOM 671 N N . LYS A 1 88 ? -16.819 -2.251 22.252 1.00 85.12 88 LYS A N 1
ATOM 672 C CA . LYS A 1 88 ? -16.463 -0.896 22.723 1.00 85.12 88 LYS A CA 1
ATOM 673 C C . LYS A 1 88 ? -16.128 -0.846 24.221 1.00 85.12 88 LYS A C 1
ATOM 675 O O . LYS A 1 88 ? -16.251 0.204 24.846 1.00 85.12 88 LYS A O 1
ATOM 680 N N . MET A 1 89 ? -15.684 -1.969 24.784 1.00 84.44 89 MET A N 1
ATOM 681 C CA . MET A 1 89 ? -15.384 -2.077 26.204 1.00 84.44 89 MET A CA 1
ATOM 682 C C . MET A 1 89 ? -14.169 -1.223 26.564 1.00 84.44 89 MET A C 1
ATOM 684 O O . MET A 1 89 ? -13.254 -0.984 25.756 1.00 84.44 89 MET A O 1
ATOM 688 N N . THR A 1 90 ? -14.133 -0.743 27.801 1.00 86.62 90 THR A N 1
ATOM 689 C CA . THR A 1 90 ? -12.921 -0.137 28.346 1.00 86.62 90 THR A CA 1
ATOM 690 C C . THR A 1 90 ? -11.830 -1.201 28.491 1.00 86.62 90 THR A C 1
ATOM 692 O O . THR A 1 90 ? -12.083 -2.405 28.452 1.00 86.62 90 THR A O 1
ATOM 695 N N . ARG A 1 91 ? -10.569 -0.769 28.609 1.00 82.25 91 ARG A N 1
ATOM 696 C CA . ARG A 1 91 ? -9.447 -1.704 28.802 1.00 82.25 91 ARG A CA 1
ATOM 697 C C . ARG A 1 91 ? -9.654 -2.566 30.055 1.00 82.25 91 ARG A C 1
ATOM 699 O O . ARG A 1 91 ? -9.362 -3.754 30.007 1.00 82.25 91 ARG A O 1
ATOM 706 N N . ALA A 1 92 ? -10.182 -1.973 31.128 1.00 83.19 92 ALA A N 1
ATOM 707 C CA . ALA A 1 92 ? -10.477 -2.670 32.375 1.00 83.19 92 ALA A CA 1
ATOM 708 C C . ALA A 1 92 ? -11.526 -3.770 32.195 1.00 83.19 92 ALA A C 1
ATOM 710 O O . ALA A 1 92 ? -11.303 -4.906 32.608 1.00 83.19 92 ALA A O 1
ATOM 711 N N . GLU A 1 93 ? -12.623 -3.460 31.508 1.00 84.00 93 GLU A N 1
ATOM 712 C CA . GLU A 1 93 ? -13.688 -4.426 31.225 1.00 84.00 93 GLU A CA 1
ATOM 713 C C . GLU A 1 93 ? -13.205 -5.559 30.317 1.00 84.00 93 GLU A C 1
ATOM 715 O O . GLU A 1 93 ? -13.444 -6.723 30.620 1.00 84.00 93 GLU A O 1
ATOM 720 N N . ALA A 1 94 ? -12.466 -5.238 29.251 1.00 87.00 94 ALA A N 1
ATOM 721 C CA . ALA A 1 94 ? -11.941 -6.245 28.333 1.00 87.00 94 ALA A CA 1
ATOM 722 C C . ALA A 1 94 ? -10.931 -7.184 29.018 1.00 87.00 94 ALA A C 1
ATOM 724 O O . ALA A 1 94 ? -11.004 -8.395 28.838 1.00 87.00 94 ALA A O 1
ATOM 725 N N . LEU A 1 95 ? -10.022 -6.647 29.841 1.00 85.81 95 LEU A N 1
ATOM 726 C CA . LEU A 1 95 ? -9.062 -7.454 30.604 1.00 85.81 95 LEU A CA 1
ATOM 727 C C . LEU A 1 95 ? -9.738 -8.300 31.691 1.00 85.81 95 LEU A C 1
ATOM 729 O O . LEU A 1 95 ? -9.344 -9.443 31.903 1.00 85.81 95 LEU A O 1
ATOM 733 N N . THR A 1 96 ? -10.781 -7.774 32.334 1.00 86.94 96 THR A N 1
ATOM 734 C CA . THR A 1 96 ? -11.587 -8.533 33.304 1.00 86.94 96 THR A CA 1
ATOM 735 C C . THR A 1 96 ? -12.344 -9.670 32.616 1.00 86.94 96 THR A C 1
ATOM 737 O O . THR A 1 96 ? -12.373 -10.786 33.127 1.00 86.94 96 THR A O 1
ATOM 740 N N . ALA A 1 97 ? -12.905 -9.422 31.429 1.00 85.81 97 ALA A N 1
ATOM 741 C CA . ALA A 1 97 ? -13.662 -10.411 30.666 1.00 85.81 97 ALA A CA 1
ATOM 742 C C . ALA A 1 97 ? -12.801 -11.585 30.165 1.00 85.81 97 ALA A C 1
ATOM 744 O O . ALA A 1 97 ? -13.287 -12.711 30.137 1.00 85.81 97 ALA A O 1
ATOM 745 N N . ILE A 1 98 ? -11.526 -11.352 29.829 1.00 86.62 98 ILE A N 1
ATOM 746 C CA . ILE A 1 98 ? -10.573 -12.422 29.470 1.00 86.62 98 ILE A CA 1
ATOM 747 C C . ILE A 1 98 ? -9.868 -13.043 30.693 1.00 86.62 98 ILE A C 1
ATOM 749 O O . ILE A 1 98 ? -8.956 -13.848 30.533 1.00 86.62 98 ILE A O 1
ATOM 753 N N . GLY A 1 99 ? -10.242 -12.655 31.919 1.00 83.75 99 GLY A N 1
ATOM 754 C CA . GLY A 1 99 ? -9.666 -13.195 33.157 1.00 83.75 99 GLY A CA 1
ATOM 755 C C . GLY A 1 99 ? -8.253 -12.700 33.488 1.00 83.75 99 GLY A C 1
ATOM 756 O O . GLY A 1 99 ? -7.568 -13.300 34.312 1.00 83.75 99 GLY A O 1
ATOM 757 N N . ARG A 1 100 ? -7.798 -11.601 32.875 1.00 81.94 100 ARG A N 1
ATOM 758 C CA . ARG A 1 100 ? -6.459 -11.012 33.064 1.00 81.94 100 ARG A CA 1
ATOM 759 C C . ARG A 1 100 ? -6.511 -9.685 33.819 1.00 81.94 100 ARG A C 1
ATOM 761 O O . ARG A 1 100 ? -5.837 -8.722 33.458 1.00 81.94 100 ARG A O 1
ATOM 768 N N . SER A 1 101 ? -7.284 -9.652 34.902 1.00 81.44 101 SER A N 1
ATOM 769 C CA . SER A 1 101 ? -7.409 -8.505 35.815 1.00 81.44 101 SER A CA 1
ATOM 770 C C . SER A 1 101 ? -6.079 -8.102 36.468 1.00 81.44 101 SER A C 1
ATOM 772 O O . SER A 1 101 ? -5.891 -6.937 36.795 1.00 81.44 101 SER A O 1
ATOM 774 N N . ASP A 1 102 ? -5.144 -9.049 36.594 1.00 75.50 102 ASP A N 1
ATOM 775 C CA . ASP A 1 102 ? -3.764 -8.844 37.066 1.00 75.50 102 ASP A CA 1
ATOM 776 C C . ASP A 1 102 ? -3.005 -7.775 36.249 1.00 75.50 102 ASP A C 1
ATOM 778 O O . ASP A 1 102 ? -2.188 -7.022 36.764 1.00 75.50 102 ASP A O 1
ATOM 782 N N . LEU A 1 103 ? -3.367 -7.603 34.972 1.00 76.12 103 LEU A N 1
ATOM 783 C CA . LEU A 1 103 ? -2.753 -6.635 34.057 1.00 76.12 103 LEU A CA 1
ATOM 784 C C . LEU A 1 103 ? -3.304 -5.202 34.192 1.00 76.12 103 LEU A C 1
ATOM 786 O O . LEU A 1 103 ? -2.998 -4.339 33.355 1.00 76.12 103 LEU A O 1
ATOM 790 N N . LEU A 1 104 ? -4.155 -4.946 35.190 1.00 73.88 104 LEU A N 1
ATOM 791 C CA . LEU A 1 104 ? -4.706 -3.622 35.494 1.00 73.88 104 LEU A CA 1
ATOM 792 C C . LEU A 1 104 ? -3.807 -2.806 36.428 1.00 73.88 104 LEU A C 1
ATOM 794 O O . LEU A 1 104 ? -3.873 -1.578 36.392 1.00 73.88 104 LEU A O 1
ATOM 798 N N . GLU A 1 105 ? -2.927 -3.454 37.193 1.00 64.00 105 GLU A N 1
ATOM 799 C CA . GLU A 1 105 ? -1.974 -2.788 38.085 1.00 64.00 105 GLU A CA 1
ATOM 800 C C . GLU A 1 105 ? -0.762 -2.257 37.307 1.00 64.00 105 GLU A C 1
ATOM 802 O O . GLU A 1 105 ? 0.300 -2.865 37.229 1.00 64.00 105 GLU A O 1
ATOM 807 N N . GLY A 1 106 ? -0.932 -1.097 36.679 1.00 55.31 106 GLY A N 1
ATOM 808 C CA . GLY A 1 106 ? 0.170 -0.345 36.069 1.00 55.31 106 GLY A CA 1
ATOM 809 C C . GLY A 1 106 ? -0.104 1.149 35.909 1.00 55.31 106 GLY A C 1
ATOM 810 O O . GLY A 1 106 ? 0.689 1.841 35.282 1.00 55.31 106 GLY A O 1
ATOM 811 N N . ASP A 1 107 ? -1.226 1.631 36.446 1.00 45.59 107 ASP A N 1
ATOM 812 C CA . ASP A 1 107 ? -1.665 3.026 36.3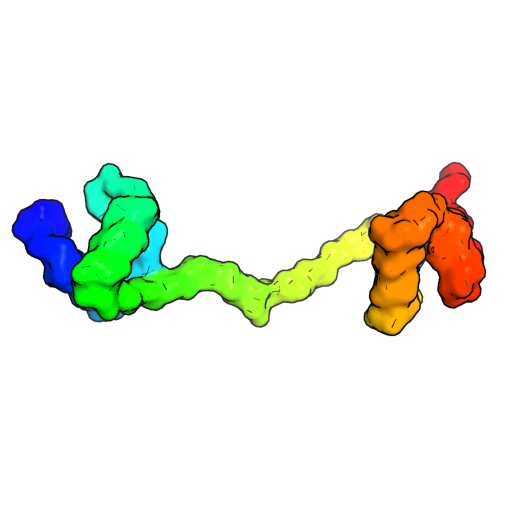92 1.00 45.59 107 ASP A CA 1
ATOM 813 C C . ASP A 1 107 ? -1.777 3.530 37.840 1.00 45.59 107 ASP A C 1
ATOM 815 O O . ASP A 1 107 ? -2.851 3.529 38.443 1.00 45.59 107 ASP A O 1
ATOM 819 N N . ARG A 1 108 ? -0.632 3.818 38.465 1.00 43.25 108 ARG A N 1
ATOM 820 C CA . ARG A 1 108 ? -0.567 4.476 39.772 1.00 43.25 108 ARG A CA 1
ATOM 821 C C . ARG A 1 108 ? 0.524 5.530 39.777 1.00 43.25 108 ARG A C 1
ATOM 823 O O . ARG A 1 108 ? 1.589 5.257 39.181 1.00 43.25 108 ARG A O 1
#